Protein AF-A0A679FZI2-F1 (afdb_monomer_lite)

Secondary structure (DSSP, 8-state):
-HHHHHHHTT--HHHHHHHHHS-TTHHHHHHHHHHHHHTT--SSSEEEETTTEEEESS--HHHHHHHHHHHHHHHHT-PPPPPS-SS---EETTEE---TT--

Foldseek 3Di:
DVLVVCVVVVHDSVVVVVVVPDCVCVVVVVVVVVVCVVVVNDDDDKDQDPVPDIDHDDDDPVVVVVVVVVSVVVVVPPDDDDDPDDDAWDDDPNDTDHDPVVD

Radius of gyration: 24.44 Å; chains: 1; bounding box: 35×47×67 Å

Structure (mmCIF, N/CA/C/O backbone):
data_AF-A0A679FZI2-F1
#
_entry.id   AF-A0A679FZI2-F1
#
loop_
_atom_site.group_PDB
_atom_site.id
_atom_site.type_symbol
_atom_site.label_atom_id
_atom_site.label_alt_id
_atom_site.label_comp_id
_atom_site.label_asym_id
_atom_site.label_entity_id
_atom_site.label_seq_id
_atom_site.pdbx_PDB_ins_code
_atom_site.Cartn_x
_atom_site.Cartn_y
_atom_site.Cartn_z
_atom_site.occupancy
_atom_site.B_iso_or_equiv
_atom_site.auth_seq_id
_atom_site.auth_comp_id
_atom_site.auth_asym_id
_atom_site.auth_atom_id
_atom_site.pdbx_PDB_model_num
ATOM 1 N N . MET A 1 1 ? 4.534 -4.090 -22.678 1.00 83.19 1 MET A N 1
ATOM 2 C CA . MET A 1 1 ? 3.694 -4.521 -21.536 1.00 83.19 1 MET A CA 1
ATOM 3 C C . MET A 1 1 ? 3.716 -3.515 -20.386 1.00 83.19 1 MET A C 1
ATOM 5 O O . MET A 1 1 ? 2.668 -2.958 -20.118 1.00 83.19 1 MET A O 1
ATOM 9 N N . LEU A 1 2 ? 4.848 -3.226 -19.719 1.00 96.69 2 LEU A N 1
ATOM 10 C CA . LEU A 1 2 ? 4.863 -2.224 -18.627 1.00 96.69 2 LEU A CA 1
ATOM 11 C C . LEU A 1 2 ? 4.706 -0.777 -19.120 1.00 96.69 2 LEU A C 1
ATOM 13 O O . LEU A 1 2 ? 3.933 -0.025 -18.538 1.00 96.69 2 LEU A O 1
ATOM 17 N N . LEU A 1 3 ? 5.375 -0.411 -20.218 1.00 97.56 3 LEU A N 1
ATOM 18 C CA . LEU A 1 3 ? 5.237 0.920 -20.829 1.00 97.56 3 LEU A CA 1
ATOM 19 C C . LEU A 1 3 ? 3.792 1.217 -21.255 1.00 97.56 3 LEU A C 1
ATOM 21 O O . LEU A 1 3 ? 3.297 2.314 -21.034 1.00 97.56 3 LEU A O 1
ATOM 25 N N . ASP A 1 4 ? 3.095 0.218 -21.795 1.00 97.88 4 ASP A N 1
ATOM 26 C CA . ASP A 1 4 ? 1.718 0.381 -22.274 1.00 97.88 4 ASP A CA 1
ATOM 27 C C . ASP A 1 4 ? 0.733 0.560 -21.100 1.00 97.88 4 ASP A C 1
ATOM 29 O O . ASP A 1 4 ? -0.223 1.326 -21.192 1.00 97.88 4 ASP A O 1
ATOM 33 N N . ILE A 1 5 ? 0.991 -0.097 -19.959 1.00 98.00 5 ILE A N 1
ATOM 34 C CA . ILE A 1 5 ? 0.235 0.118 -18.713 1.00 98.00 5 ILE A CA 1
ATOM 35 C C . ILE A 1 5 ? 0.507 1.520 -18.152 1.00 98.00 5 ILE A C 1
ATOM 37 O O . ILE A 1 5 ? -0.424 2.190 -17.708 1.00 98.00 5 ILE A O 1
ATOM 41 N N . ALA A 1 6 ? 1.763 1.974 -18.181 1.00 97.50 6 ALA A N 1
ATOM 42 C CA . ALA A 1 6 ? 2.140 3.301 -17.704 1.00 97.50 6 ALA A CA 1
ATOM 43 C C . ALA A 1 6 ? 1.465 4.414 -18.525 1.00 97.50 6 ALA A C 1
ATOM 45 O O . ALA A 1 6 ? 0.889 5.337 -17.951 1.00 97.50 6 ALA A O 1
ATOM 46 N N . GLU A 1 7 ? 1.435 4.284 -19.852 1.00 97.50 7 GLU A N 1
ATOM 47 C CA . GLU A 1 7 ? 0.696 5.200 -20.730 1.00 97.50 7 GLU A CA 1
ATOM 48 C C . GLU A 1 7 ? -0.812 5.181 -20.468 1.00 97.50 7 GLU A C 1
ATOM 50 O O . GLU A 1 7 ? -1.440 6.239 -20.403 1.00 97.50 7 GLU A O 1
ATOM 55 N N . ALA A 1 8 ? -1.407 4.000 -20.259 1.00 98.19 8 ALA A N 1
ATOM 56 C CA . ALA A 1 8 ? -2.820 3.887 -19.891 1.00 98.19 8 ALA A CA 1
ATOM 57 C C . ALA A 1 8 ? -3.125 4.575 -18.544 1.00 98.19 8 ALA A C 1
ATOM 59 O O . ALA A 1 8 ? -4.205 5.143 -18.364 1.00 98.19 8 ALA A O 1
ATOM 60 N N . ALA A 1 9 ? -2.154 4.585 -17.624 1.00 97.69 9 ALA A N 1
ATOM 61 C CA . ALA A 1 9 ? -2.185 5.337 -16.370 1.00 97.69 9 ALA A CA 1
ATOM 62 C C . ALA A 1 9 ? -1.812 6.830 -16.523 1.00 97.69 9 ALA A C 1
ATOM 64 O O . ALA A 1 9 ? -1.787 7.552 -15.527 1.00 97.69 9 ALA A O 1
ATOM 65 N N . ARG A 1 10 ? -1.591 7.312 -17.758 1.00 98.00 10 ARG A N 1
ATOM 66 C CA . ARG A 1 10 ? -1.225 8.696 -18.126 1.00 98.00 10 ARG A CA 1
ATOM 67 C C . ARG A 1 10 ? 0.163 9.148 -17.656 1.00 98.00 10 ARG A C 1
ATOM 69 O O . ARG A 1 10 ? 0.366 10.335 -17.406 1.00 98.00 10 ARG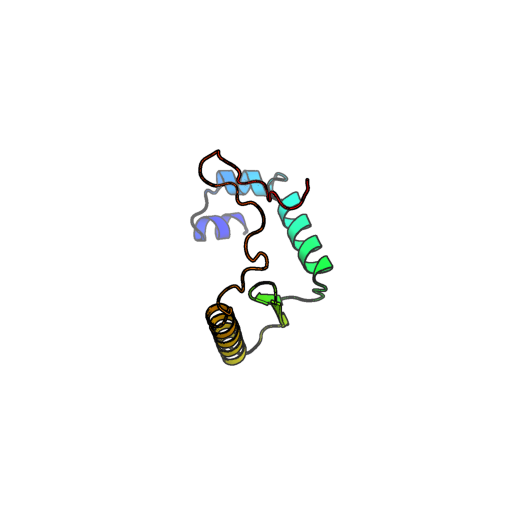 A O 1
ATOM 76 N N . LEU A 1 11 ? 1.109 8.221 -17.545 1.00 98.00 11 LEU A N 1
ATOM 77 C CA . LEU A 1 11 ? 2.521 8.525 -17.305 1.00 98.00 11 LEU A CA 1
ATOM 78 C C . LEU A 1 11 ? 3.261 8.763 -18.632 1.00 98.00 11 LEU A C 1
ATOM 80 O O . LEU A 1 11 ? 2.868 8.228 -19.670 1.00 98.00 11 LEU A O 1
ATOM 84 N N . ASP A 1 12 ? 4.341 9.549 -18.600 1.00 98.12 12 ASP A N 1
ATOM 85 C CA . ASP A 1 12 ? 5.190 9.776 -19.775 1.00 98.12 12 ASP A CA 1
ATOM 86 C C . ASP A 1 12 ? 5.963 8.502 -20.153 1.00 98.12 12 ASP A C 1
ATOM 88 O O . ASP A 1 12 ? 6.611 7.874 -19.307 1.00 98.12 12 ASP A O 1
ATOM 92 N N . ARG A 1 13 ? 5.904 8.109 -21.433 1.00 97.50 13 ARG A N 1
ATOM 93 C CA . ARG A 1 13 ? 6.521 6.861 -21.908 1.00 97.50 13 ARG A CA 1
ATOM 94 C C . ARG A 1 13 ? 8.043 6.904 -21.818 1.00 97.50 13 ARG A C 1
ATOM 96 O O . ARG A 1 13 ? 8.643 5.921 -21.393 1.00 97.50 13 ARG A O 1
ATOM 103 N N . SER A 1 14 ? 8.648 8.022 -22.214 1.00 97.38 14 SER A N 1
ATOM 104 C CA . SER A 1 14 ? 10.103 8.181 -22.282 1.00 97.38 14 SER A CA 1
ATOM 105 C C . SER A 1 14 ? 10.719 8.185 -20.883 1.00 97.38 14 SER A C 1
ATOM 107 O O . SER A 1 14 ? 11.685 7.470 -20.620 1.00 97.38 14 SER A O 1
ATOM 109 N N . GLU A 1 15 ? 10.112 8.913 -19.940 1.00 97.75 15 GLU A N 1
ATOM 110 C CA . GLU A 1 15 ? 10.531 8.893 -18.538 1.00 97.75 15 GLU A CA 1
ATOM 111 C C . GLU A 1 15 ? 10.345 7.499 -17.929 1.00 97.75 15 GLU A C 1
ATOM 113 O O . GLU A 1 15 ? 11.247 7.002 -17.252 1.00 97.75 15 GLU A O 1
ATOM 118 N N . THR A 1 16 ? 9.218 6.833 -18.201 1.00 97.81 16 THR A N 1
ATOM 119 C CA . THR A 1 16 ? 8.984 5.466 -17.715 1.00 97.81 16 THR A CA 1
ATOM 120 C C . THR A 1 16 ? 10.034 4.499 -18.264 1.00 97.81 16 THR A C 1
ATOM 122 O O . THR A 1 16 ? 10.572 3.690 -17.512 1.00 97.81 16 THR A O 1
ATOM 125 N N . GLU A 1 17 ? 10.369 4.585 -19.551 1.00 97.62 17 GLU A N 1
ATOM 126 C CA . GLU A 1 17 ? 11.410 3.765 -20.176 1.00 97.62 17 GLU A CA 1
ATOM 127 C C . GLU A 1 17 ? 12.778 4.006 -19.527 1.00 97.62 17 GLU A C 1
ATOM 129 O O . GLU A 1 17 ? 13.453 3.050 -19.139 1.00 97.62 17 GLU A O 1
ATOM 134 N N . ALA A 1 18 ? 13.146 5.267 -19.294 1.00 97.81 18 ALA A N 1
ATOM 135 C CA . ALA A 1 18 ? 14.379 5.616 -18.595 1.00 97.81 18 ALA A CA 1
ATOM 136 C C . ALA A 1 18 ? 14.421 5.069 -17.155 1.00 97.81 18 ALA A C 1
ATOM 138 O O . ALA A 1 18 ? 15.467 4.604 -16.701 1.00 97.81 18 ALA A O 1
ATOM 139 N N . VAL A 1 19 ? 13.293 5.090 -16.438 1.00 97.69 19 VAL A N 1
ATOM 140 C CA . VAL A 1 19 ? 13.175 4.506 -15.093 1.00 97.69 19 VAL A CA 1
ATOM 141 C C . VAL A 1 19 ? 13.331 2.987 -15.138 1.00 97.69 19 VAL A C 1
ATOM 143 O O . VAL A 1 19 ? 14.104 2.444 -14.353 1.00 97.69 19 VAL A O 1
ATOM 146 N N . LEU A 1 20 ? 12.648 2.306 -16.064 1.00 96.62 20 LEU A N 1
ATOM 147 C CA . LEU A 1 20 ? 12.681 0.845 -16.197 1.00 96.62 20 LEU A CA 1
ATOM 148 C C . LEU A 1 20 ? 14.062 0.311 -16.604 1.00 96.62 20 LEU A C 1
ATOM 150 O O . LEU A 1 20 ? 14.431 -0.789 -16.198 1.00 96.62 20 LEU A O 1
ATOM 154 N N . HIS A 1 21 ? 14.819 1.075 -17.394 1.00 97.06 21 HIS A N 1
ATOM 155 C CA . HIS A 1 21 ? 16.199 0.741 -17.759 1.00 97.06 21 HIS A CA 1
ATOM 156 C C . HIS A 1 21 ? 17.242 1.220 -16.741 1.00 97.06 21 HIS A C 1
ATOM 158 O O . HIS A 1 21 ? 18.410 0.840 -16.832 1.00 97.06 21 HIS A O 1
ATOM 164 N N . GLY A 1 22 ? 16.836 2.056 -15.786 1.00 96.88 22 GLY A N 1
ATOM 165 C CA . GLY A 1 22 ? 17.688 2.588 -14.736 1.00 96.88 22 GLY A CA 1
ATOM 166 C C . GLY A 1 22 ? 17.470 1.912 -13.384 1.00 96.88 22 GLY A C 1
ATOM 167 O O . GLY A 1 22 ? 16.891 0.837 -13.260 1.00 96.88 22 GLY A O 1
ATOM 168 N N . SER A 1 23 ? 17.952 2.581 -12.338 1.00 97.38 23 SER A N 1
ATOM 169 C CA . SER A 1 23 ? 17.779 2.176 -10.936 1.00 97.38 23 SER A CA 1
ATOM 170 C C . SER A 1 23 ? 16.994 3.204 -10.118 1.00 97.38 23 SER A C 1
ATOM 172 O O . SER A 1 23 ? 17.008 3.178 -8.883 1.00 97.38 23 SER A O 1
ATOM 174 N N . ARG A 1 24 ? 16.341 4.157 -10.794 1.00 96.12 24 ARG A N 1
ATOM 175 C CA . ARG A 1 24 ? 15.483 5.147 -10.140 1.00 96.12 24 ARG A CA 1
ATOM 176 C C . ARG A 1 24 ? 14.332 4.377 -9.482 1.00 96.12 24 ARG A C 1
ATOM 178 O O . ARG A 1 24 ? 13.678 3.588 -10.148 1.00 96.12 24 ARG A O 1
ATOM 185 N N . TYR A 1 25 ? 14.138 4.583 -8.178 1.00 98.06 25 TYR A N 1
ATOM 186 C CA . TYR A 1 25 ? 13.207 3.862 -7.286 1.00 98.06 25 TYR A CA 1
ATOM 187 C C . TYR A 1 25 ? 13.665 2.506 -6.721 1.00 98.06 25 TYR A C 1
ATOM 189 O O . TYR A 1 25 ? 13.017 2.013 -5.801 1.00 98.06 25 TYR A O 1
ATOM 197 N N . THR A 1 26 ? 14.802 1.938 -7.143 1.00 98.19 26 THR A N 1
ATOM 198 C CA . THR A 1 26 ? 15.275 0.642 -6.609 1.00 98.19 26 THR A CA 1
ATOM 199 C C . THR A 1 26 ? 15.438 0.656 -5.088 1.00 98.19 26 THR A C 1
ATOM 201 O O . THR A 1 26 ? 14.961 -0.249 -4.409 1.00 98.19 26 THR A O 1
ATOM 204 N N . GLU A 1 27 ? 16.087 1.683 -4.536 1.00 98.38 27 GLU A N 1
ATOM 205 C CA . GLU A 1 27 ? 16.292 1.797 -3.086 1.00 98.38 27 GLU A CA 1
ATOM 206 C C . GLU A 1 27 ? 14.972 2.000 -2.332 1.00 98.38 27 GLU A C 1
ATOM 208 O O . GLU A 1 27 ? 14.776 1.418 -1.270 1.00 98.38 27 GLU A O 1
ATOM 213 N N . GLN A 1 28 ? 14.038 2.762 -2.904 1.00 98.50 28 GLN A N 1
ATOM 214 C CA . GLN A 1 28 ? 12.733 3.005 -2.288 1.00 98.50 28 GLN A CA 1
ATOM 215 C C . GLN A 1 28 ? 11.934 1.704 -2.158 1.00 98.50 28 GLN A C 1
ATOM 217 O O . GLN A 1 28 ? 11.481 1.383 -1.066 1.00 98.50 28 GLN A O 1
ATOM 222 N N . VAL A 1 29 ? 11.884 0.889 -3.220 1.00 98.19 29 VAL A N 1
ATOM 223 C CA . VAL A 1 29 ? 11.232 -0.432 -3.179 1.00 98.19 29 VAL A CA 1
ATOM 224 C C . VAL A 1 29 ? 11.872 -1.342 -2.121 1.00 98.19 29 VAL A C 1
ATOM 226 O O . VAL A 1 29 ? 11.166 -2.014 -1.373 1.00 98.19 29 VAL A O 1
ATOM 229 N N . ARG A 1 30 ? 13.207 -1.342 -2.001 1.00 98.38 30 ARG A N 1
ATOM 230 C CA . ARG A 1 30 ? 13.921 -2.138 -0.981 1.00 98.38 30 ARG A CA 1
ATOM 231 C C . ARG A 1 30 ? 13.657 -1.640 0.441 1.00 98.38 30 ARG A C 1
ATOM 233 O O . ARG A 1 30 ? 13.572 -2.451 1.364 1.00 98.38 30 ARG A O 1
ATOM 240 N N . ASN A 1 31 ? 13.516 -0.330 0.626 1.00 98.31 31 ASN A N 1
ATOM 241 C CA . ASN A 1 31 ? 13.188 0.263 1.919 1.00 98.31 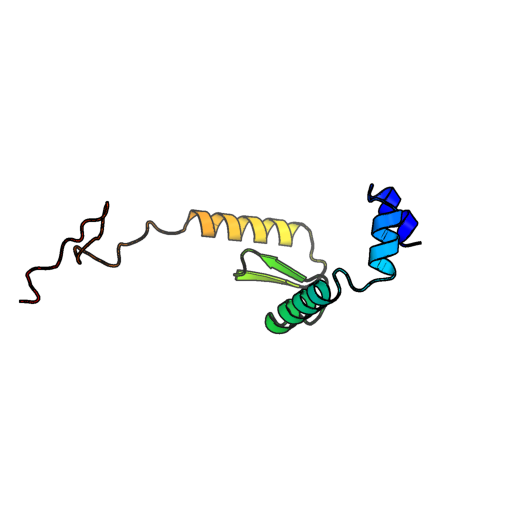31 ASN A CA 1
ATOM 242 C C . ASN A 1 31 ? 11.763 -0.095 2.361 1.00 98.31 31 ASN A C 1
ATOM 244 O O . ASN A 1 31 ? 11.585 -0.453 3.528 1.00 98.31 31 ASN A O 1
ATOM 248 N N . ASP A 1 32 ? 10.798 -0.096 1.439 1.00 97.50 32 ASP A N 1
ATOM 249 C CA . ASP A 1 32 ? 9.416 -0.516 1.704 1.00 97.50 32 ASP A CA 1
ATOM 250 C C . ASP A 1 32 ? 9.345 -2.006 2.091 1.00 97.50 32 ASP A C 1
ATOM 252 O O . ASP A 1 32 ? 8.704 -2.374 3.079 1.00 97.50 32 ASP A O 1
ATOM 256 N N . GLU A 1 33 ? 10.069 -2.878 1.377 1.00 97.56 33 GLU A N 1
ATOM 257 C CA . GLU A 1 33 ? 10.194 -4.306 1.716 1.00 97.56 33 GLU A CA 1
ATOM 258 C C . GLU A 1 33 ? 10.802 -4.511 3.115 1.00 97.56 33 GLU A C 1
ATOM 260 O O . GLU A 1 33 ? 10.316 -5.322 3.911 1.00 97.56 33 GLU A O 1
ATOM 265 N N . ALA A 1 34 ? 11.855 -3.754 3.441 1.00 97.50 34 ALA A N 1
ATOM 266 C CA . ALA A 1 34 ? 12.507 -3.818 4.743 1.00 97.50 34 ALA A CA 1
ATOM 267 C C . ALA A 1 34 ? 11.605 -3.287 5.870 1.00 97.50 34 ALA A C 1
ATOM 269 O O . ALA A 1 34 ? 11.636 -3.819 6.981 1.00 97.50 34 ALA A O 1
ATOM 270 N N . GLU A 1 35 ? 10.799 -2.254 5.614 1.00 95.62 35 GLU A N 1
ATOM 271 C CA . GLU A 1 35 ? 9.799 -1.763 6.564 1.00 95.62 35 GLU A CA 1
ATOM 272 C C . GLU A 1 35 ? 8.724 -2.813 6.835 1.00 95.62 35 GLU A C 1
ATOM 274 O O . GLU A 1 35 ? 8.468 -3.128 7.999 1.00 95.62 35 GLU A O 1
ATOM 279 N N . ALA A 1 36 ? 8.172 -3.426 5.788 1.00 95.12 36 ALA A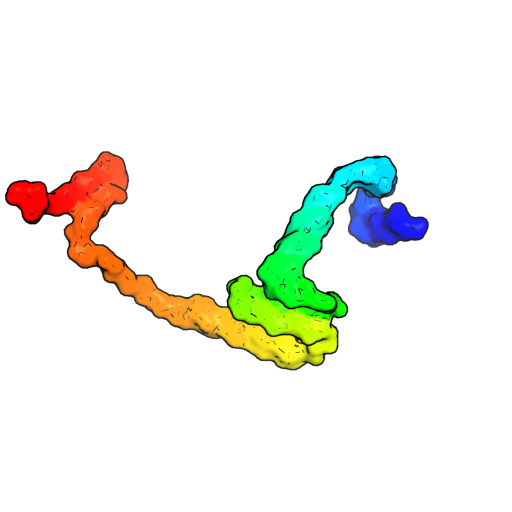 N 1
ATOM 280 C CA . ALA A 1 36 ? 7.210 -4.514 5.927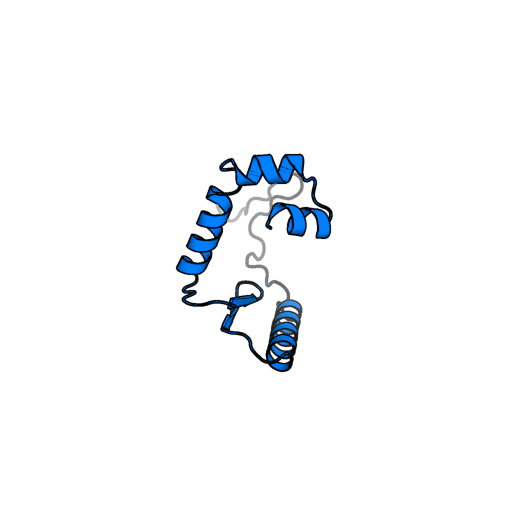 1.00 95.12 36 ALA A CA 1
ATOM 281 C C . ALA A 1 36 ? 7.788 -5.676 6.758 1.00 95.12 36 ALA A C 1
ATOM 283 O O . ALA A 1 36 ? 7.129 -6.176 7.674 1.00 95.12 36 ALA A O 1
ATOM 284 N N . ALA A 1 37 ? 9.047 -6.057 6.518 1.00 95.06 37 ALA A N 1
ATOM 285 C CA . ALA A 1 37 ? 9.725 -7.089 7.300 1.00 95.06 37 ALA A CA 1
ATOM 286 C C . ALA A 1 37 ? 9.891 -6.698 8.782 1.00 95.06 37 ALA A C 1
ATOM 288 O O . ALA A 1 37 ? 9.621 -7.518 9.662 1.00 95.06 37 ALA A O 1
ATOM 289 N N . ARG A 1 38 ? 10.273 -5.445 9.081 1.00 94.25 38 ARG A N 1
ATOM 290 C CA . ARG A 1 38 ? 10.375 -4.930 10.464 1.00 94.25 38 ARG A CA 1
ATOM 291 C C . ARG A 1 38 ? 9.031 -4.930 11.191 1.00 94.25 38 ARG A C 1
ATOM 293 O O . ARG A 1 38 ? 8.995 -5.165 12.394 1.00 94.25 38 ARG A O 1
ATOM 300 N N . LEU A 1 39 ? 7.938 -4.705 10.464 1.00 92.19 39 LEU A N 1
ATOM 301 C CA . LEU A 1 39 ? 6.568 -4.789 10.977 1.00 92.19 39 LEU A CA 1
ATOM 302 C C . LEU A 1 39 ? 6.055 -6.236 11.117 1.00 92.19 39 LEU A C 1
ATOM 304 O O . LEU A 1 39 ? 4.934 -6.448 11.576 1.00 92.19 39 LEU A O 1
ATOM 308 N N . GLY A 1 40 ? 6.856 -7.241 10.745 1.00 92.88 40 GLY A N 1
ATOM 309 C CA . GLY A 1 40 ? 6.499 -8.657 10.853 1.00 92.88 40 GLY A CA 1
ATOM 310 C C . GLY A 1 40 ? 5.577 -9.166 9.741 1.00 92.88 40 GLY A C 1
ATOM 311 O O . GLY A 1 40 ? 4.969 -10.233 9.886 1.00 92.88 40 GLY A O 1
ATOM 312 N N . VAL A 1 41 ? 5.462 -8.432 8.630 1.00 94.81 41 VAL A N 1
ATOM 313 C CA . VAL A 1 41 ? 4.657 -8.829 7.469 1.00 94.81 41 VAL A CA 1
ATOM 314 C C . VAL A 1 41 ? 5.296 -10.042 6.792 1.00 94.81 41 VAL A C 1
ATOM 316 O O . VAL A 1 41 ? 6.460 -10.016 6.402 1.00 94.81 41 VAL A O 1
ATOM 319 N N . ARG A 1 42 ? 4.522 -11.124 6.646 1.00 92.88 42 ARG A N 1
ATOM 320 C CA . ARG A 1 42 ? 4.963 -12.393 6.027 1.00 92.88 42 ARG A CA 1
ATOM 321 C C . ARG A 1 42 ? 4.204 -12.760 4.751 1.00 92.88 42 ARG A C 1
ATOM 323 O O . ARG A 1 42 ? 4.494 -13.781 4.138 1.00 92.88 42 ARG A O 1
ATOM 330 N N . GLY A 1 43 ? 3.223 -11.954 4.363 1.00 92.62 43 GLY A N 1
ATOM 331 C CA . GLY A 1 43 ? 2.385 -12.193 3.197 1.00 92.62 43 GLY A CA 1
ATOM 332 C C . GLY A 1 43 ? 1.565 -10.958 2.853 1.00 92.62 43 GLY A C 1
ATOM 333 O O . GLY A 1 43 ? 1.320 -10.115 3.714 1.00 92.62 43 GLY A O 1
ATOM 334 N N . VAL A 1 44 ? 1.164 -10.864 1.588 1.00 96.00 44 VAL A N 1
ATOM 335 C CA . VAL A 1 44 ? 0.395 -9.745 1.030 1.00 96.00 44 VAL A CA 1
ATOM 336 C C . VAL A 1 44 ? -0.952 -10.240 0.478 1.00 96.00 44 VAL A C 1
ATOM 338 O O . VAL A 1 44 ? -1.035 -11.397 0.059 1.00 96.00 44 VAL A O 1
ATOM 341 N N . PRO A 1 45 ? -2.007 -9.400 0.458 1.00 95.44 45 PRO A N 1
ATOM 342 C CA . PRO A 1 45 ? -2.029 -8.003 0.902 1.00 95.44 45 PRO A CA 1
ATOM 343 C C . PRO A 1 45 ? -2.023 -7.867 2.434 1.00 95.44 45 PRO A C 1
ATOM 345 O O . PRO A 1 45 ? -2.563 -8.712 3.145 1.00 95.44 45 PRO A O 1
ATOM 348 N N . PHE A 1 46 ? -1.401 -6.799 2.932 1.00 96.31 46 PHE A N 1
ATOM 349 C CA . PHE A 1 46 ? -1.315 -6.468 4.354 1.00 96.31 46 PHE A CA 1
ATOM 350 C C . PHE A 1 46 ? -1.534 -4.969 4.525 1.00 96.31 46 PHE A C 1
ATOM 352 O O . PHE A 1 46 ? -0.942 -4.172 3.800 1.00 96.31 46 PHE A O 1
ATOM 359 N N . PHE A 1 47 ? -2.382 -4.585 5.472 1.00 96.12 47 PHE A N 1
ATOM 360 C CA . PHE A 1 47 ? -2.775 -3.198 5.689 1.00 96.12 47 PHE A CA 1
ATOM 361 C C . PHE A 1 47 ? -2.435 -2.799 7.116 1.00 96.12 47 PHE A C 1
ATOM 363 O O . PHE A 1 47 ? -2.771 -3.525 8.047 1.00 96.12 47 PHE A O 1
ATOM 370 N N . VAL A 1 48 ? -1.805 -1.640 7.286 1.00 94.50 48 VAL A N 1
ATOM 371 C CA . VAL A 1 48 ? -1.512 -1.045 8.593 1.00 94.50 48 VAL A CA 1
ATOM 372 C C . VAL A 1 48 ? -2.334 0.228 8.730 1.00 94.50 48 VAL A C 1
ATOM 374 O O . VAL A 1 48 ? -2.244 1.114 7.885 1.00 94.50 48 VAL A O 1
ATOM 377 N N . LEU A 1 49 ? -3.131 0.326 9.791 1.00 95.00 49 LEU A N 1
ATOM 378 C CA . LEU A 1 49 ? -3.994 1.472 10.068 1.00 95.00 49 LEU A CA 1
ATOM 379 C C . LEU A 1 49 ? -3.432 2.249 11.258 1.00 95.00 49 LEU A C 1
ATOM 381 O O . LEU A 1 49 ? -3.264 1.699 12.350 1.00 95.00 49 LEU A O 1
ATOM 385 N N . ASN A 1 50 ? -3.098 3.516 11.009 1.00 92.31 50 ASN A N 1
ATOM 386 C CA . ASN A 1 50 ? -2.520 4.456 11.974 1.00 92.31 50 ASN A CA 1
ATOM 387 C C . ASN A 1 50 ? -1.340 3.896 12.799 1.00 92.31 50 ASN A C 1
ATOM 389 O O . ASN A 1 50 ? -1.214 4.161 13.989 1.00 92.31 50 ASN A O 1
ATOM 393 N N . ARG A 1 51 ? -0.505 3.034 12.194 1.00 90.31 51 ARG A N 1
ATOM 394 C CA . ARG A 1 51 ? 0.602 2.321 12.872 1.00 90.31 51 ARG A CA 1
ATOM 395 C C . ARG A 1 51 ? 0.195 1.562 14.153 1.00 90.31 51 ARG A C 1
ATOM 397 O O . ARG A 1 51 ? 1.063 1.200 14.942 1.00 90.31 51 ARG A O 1
ATOM 404 N N . LYS A 1 52 ? -1.101 1.294 14.345 1.00 89.56 52 LYS A N 1
ATOM 405 C CA . LYS A 1 52 ? -1.673 0.692 15.559 1.00 89.56 52 LYS A CA 1
ATOM 406 C C . LYS A 1 52 ? -2.350 -0.644 15.274 1.00 89.56 52 LYS A C 1
ATOM 408 O O . LYS A 1 52 ? -2.168 -1.593 16.030 1.00 89.56 52 LYS A O 1
ATOM 413 N N . TYR A 1 53 ? -3.089 -0.734 14.170 1.00 91.62 53 TYR A N 1
ATOM 414 C CA . TYR A 1 53 ? -3.803 -1.949 13.779 1.00 91.62 53 TYR A CA 1
ATOM 415 C C . TYR A 1 53 ? -3.269 -2.523 12.477 1.00 91.62 53 TYR A C 1
ATOM 417 O O . TYR A 1 53 ? -2.767 -1.793 11.623 1.00 91.62 53 TYR A O 1
ATOM 425 N N . ALA A 1 54 ? -3.428 -3.834 12.313 1.00 93.19 54 ALA A N 1
ATOM 426 C CA . ALA A 1 54 ? -3.054 -4.545 11.104 1.00 93.19 54 ALA A CA 1
ATOM 427 C C . ALA A 1 54 ? -4.186 -5.456 10.616 1.00 93.19 54 ALA A C 1
ATOM 429 O O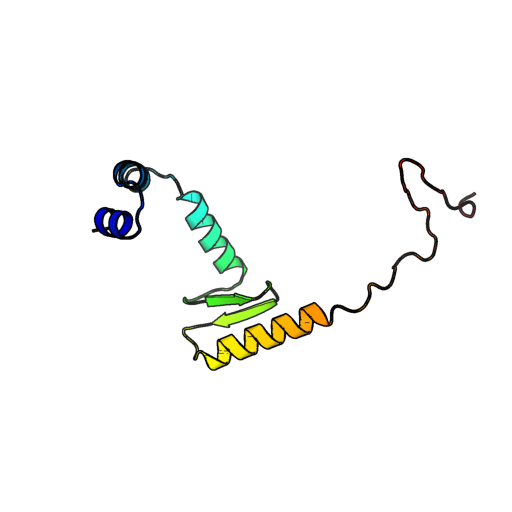 . ALA A 1 54 ? -4.829 -6.142 11.410 1.00 93.19 54 ALA A O 1
ATOM 430 N N . ILE A 1 55 ? -4.389 -5.495 9.299 1.00 94.81 55 ILE A N 1
ATOM 431 C CA . ILE A 1 55 ? -5.296 -6.422 8.619 1.00 94.81 55 ILE A CA 1
ATOM 432 C C . ILE A 1 55 ? -4.461 -7.258 7.651 1.00 94.81 55 ILE A C 1
ATOM 434 O O . ILE A 1 55 ? -3.844 -6.722 6.732 1.00 94.81 55 ILE A O 1
ATOM 438 N N . SER A 1 56 ? -4.444 -8.575 7.861 1.00 94.19 56 SER A N 1
ATOM 439 C CA . SER A 1 56 ? -3.706 -9.518 7.017 1.00 94.19 56 SER A CA 1
ATOM 440 C C . SER A 1 56 ? -4.644 -10.251 6.058 1.00 94.19 56 SER A C 1
ATOM 442 O O . SER A 1 56 ? -5.651 -10.832 6.480 1.00 94.19 56 SER A O 1
ATOM 444 N N . GLY A 1 57 ? -4.290 -10.245 4.774 1.00 93.88 57 GLY A N 1
ATOM 445 C CA . GLY A 1 57 ? -5.026 -10.897 3.699 1.00 93.88 57 GLY A CA 1
ATOM 446 C C . GLY A 1 57 ? -6.160 -10.054 3.114 1.00 93.88 57 GLY A C 1
ATOM 447 O O . GLY A 1 57 ? -6.509 -8.978 3.602 1.00 93.88 57 GLY A O 1
ATOM 448 N N . ALA A 1 58 ? -6.745 -10.568 2.032 1.00 94.81 58 ALA A N 1
ATOM 449 C CA . ALA A 1 58 ? -7.887 -9.961 1.355 1.00 94.81 58 ALA A CA 1
ATOM 450 C C . ALA A 1 58 ? -9.175 -10.196 2.164 1.00 94.81 58 ALA A C 1
ATOM 452 O O . ALA A 1 58 ? -9.955 -11.102 1.879 1.00 94.81 58 ALA A O 1
ATOM 453 N N . GLN A 1 59 ? -9.356 -9.409 3.223 1.00 96.69 59 GLN A N 1
ATOM 454 C CA . GLN A 1 59 ? -10.519 -9.505 4.100 1.00 96.69 59 GLN A CA 1
ATOM 455 C C . GLN A 1 59 ? -11.792 -8.931 3.448 1.00 96.69 59 GLN A C 1
ATOM 457 O O . GLN A 1 59 ? -11.709 -8.111 2.530 1.00 96.69 59 GLN A O 1
ATOM 462 N N . PRO A 1 60 ? -12.989 -9.313 3.930 1.00 97.50 60 PRO A N 1
ATOM 463 C CA . PRO A 1 60 ? -14.241 -8.696 3.502 1.00 97.50 60 PRO A CA 1
ATOM 464 C C . PRO A 1 60 ? -14.284 -7.187 3.780 1.00 97.50 60 PRO A C 1
ATOM 466 O O . PRO A 1 60 ? -13.742 -6.711 4.779 1.00 97.50 60 PRO A O 1
ATOM 469 N N . VAL A 1 61 ? -15.020 -6.440 2.952 1.00 96.88 61 VAL A N 1
ATOM 470 C CA . VAL A 1 61 ? -15.186 -4.976 3.077 1.00 96.88 61 VAL A CA 1
ATOM 471 C C . VAL A 1 61 ? -15.684 -4.560 4.467 1.00 96.88 61 VAL A C 1
ATOM 473 O O . VAL A 1 61 ? -15.243 -3.550 5.009 1.00 96.88 61 VAL A O 1
ATOM 476 N N . ASP A 1 62 ? -16.545 -5.366 5.092 1.00 97.25 62 ASP A N 1
ATOM 477 C CA . ASP A 1 62 ? -17.063 -5.099 6.438 1.00 97.25 62 ASP A CA 1
ATOM 478 C C . A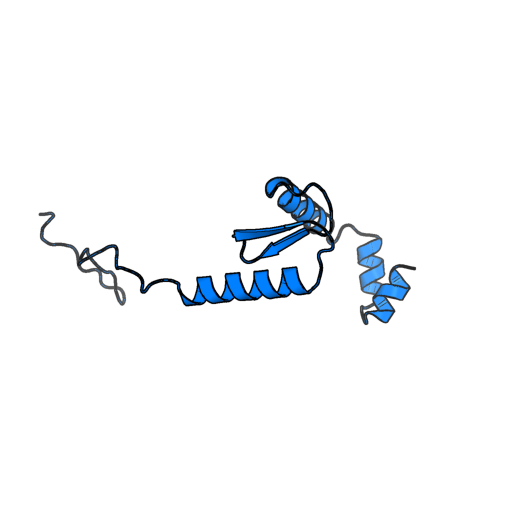SP A 1 62 ? -15.986 -5.111 7.530 1.00 97.25 62 ASP A C 1
ATOM 480 O O . ASP A 1 62 ? -16.172 -4.495 8.579 1.00 97.25 62 ASP A O 1
ATOM 484 N N . VAL A 1 63 ? -14.878 -5.833 7.328 1.00 96.12 63 VAL A N 1
ATOM 485 C CA . VAL A 1 63 ? -13.732 -5.821 8.251 1.00 96.12 63 VAL A CA 1
ATOM 486 C C . VAL A 1 63 ? -12.987 -4.498 8.126 1.00 96.12 63 VAL A C 1
ATOM 488 O O . VAL A 1 63 ? -12.707 -3.862 9.138 1.00 96.12 63 VAL A O 1
ATOM 491 N N . PHE A 1 64 ? -12.736 -4.047 6.894 1.00 96.88 64 PHE A N 1
ATOM 492 C CA . PHE A 1 64 ? -12.097 -2.755 6.640 1.00 96.88 64 PHE A CA 1
ATOM 493 C C . PHE A 1 64 ? -12.919 -1.588 7.179 1.00 96.88 64 PHE A C 1
ATOM 495 O O . PHE A 1 64 ? -12.364 -0.735 7.864 1.00 96.88 64 PHE A O 1
ATOM 502 N N . ARG A 1 65 ? -14.237 -1.571 6.928 1.00 97.19 65 ARG A N 1
ATOM 503 C CA . ARG A 1 65 ? -15.126 -0.515 7.435 1.00 97.19 65 ARG A CA 1
ATOM 504 C C . ARG A 1 65 ? -15.043 -0.402 8.958 1.00 97.19 65 ARG A C 1
ATOM 506 O O . ARG A 1 65 ? -14.742 0.674 9.457 1.00 97.19 65 ARG A O 1
ATOM 513 N N . ARG A 1 66 ? -15.226 -1.518 9.673 1.00 96.00 66 ARG A N 1
ATOM 514 C CA . ARG A 1 66 ? -15.161 -1.538 11.144 1.00 96.00 66 ARG A CA 1
ATOM 515 C C . ARG A 1 66 ? -13.802 -1.089 11.668 1.00 96.00 66 ARG A C 1
ATOM 517 O O . ARG A 1 66 ? -13.743 -0.318 12.612 1.00 96.00 66 ARG A O 1
ATOM 524 N N . ALA A 1 67 ? -12.714 -1.545 11.049 1.00 95.25 67 ALA A N 1
ATOM 525 C CA . ALA A 1 67 ? -11.374 -1.157 11.470 1.00 95.25 67 ALA A CA 1
ATOM 526 C C . ALA A 1 67 ? -11.123 0.351 11.298 1.00 95.25 67 ALA A C 1
ATOM 528 O O . ALA A 1 67 ? -10.522 0.971 12.170 1.00 95.25 67 ALA A O 1
ATOM 529 N N . LEU A 1 68 ? -11.610 0.946 10.204 1.00 95.88 68 LEU A N 1
ATOM 530 C CA . LEU A 1 68 ? -11.530 2.391 9.979 1.00 95.88 68 LEU A CA 1
ATOM 531 C C . LEU A 1 68 ? -12.392 3.175 10.978 1.00 95.88 68 LEU A C 1
ATOM 533 O O . LEU A 1 68 ? -11.907 4.158 11.528 1.00 95.88 68 LEU A O 1
ATOM 537 N N . GLU A 1 69 ? -13.623 2.728 11.245 1.00 96.06 69 GLU A N 1
ATOM 538 C CA . GLU A 1 69 ? -14.517 3.330 12.250 1.00 96.06 69 GLU A CA 1
ATOM 539 C C . GLU A 1 69 ? -13.880 3.305 13.648 1.00 96.06 69 GLU A C 1
ATOM 541 O O . GLU A 1 69 ? -13.801 4.340 14.302 1.00 96.06 69 GLU A O 1
ATOM 546 N N . THR A 1 70 ? -13.326 2.163 14.072 1.00 94.06 70 THR A N 1
ATOM 547 C CA . THR A 1 70 ? -12.638 2.034 15.368 1.00 94.06 70 THR A CA 1
ATOM 548 C C . THR A 1 70 ? -11.437 2.970 15.478 1.00 94.06 70 THR A C 1
ATOM 550 O O . THR A 1 70 ? -11.309 3.682 16.469 1.00 94.06 70 THR A O 1
ATOM 553 N N . VAL A 1 71 ? -10.562 3.000 14.465 1.00 94.50 71 VAL A N 1
ATOM 554 C CA . VAL A 1 71 ? -9.396 3.901 14.467 1.00 94.50 71 VAL A CA 1
ATOM 555 C C . VAL A 1 71 ? -9.842 5.355 14.560 1.00 94.50 71 VAL A C 1
ATOM 557 O O . VAL A 1 71 ? -9.269 6.128 15.318 1.00 94.50 71 VAL A O 1
ATOM 560 N N . TRP A 1 72 ? -10.878 5.723 13.813 1.00 93.62 72 TRP A N 1
ATOM 561 C CA . TRP A 1 72 ? -11.402 7.079 13.804 1.00 93.62 72 TRP A CA 1
ATOM 562 C C . TRP A 1 72 ? -11.973 7.499 15.166 1.00 93.62 72 TRP A C 1
ATOM 564 O O . TRP A 1 72 ? -11.658 8.584 15.652 1.00 93.62 72 TRP A O 1
ATOM 574 N N . GLU A 1 73 ? -12.775 6.644 15.803 1.00 93.44 73 GLU A N 1
ATOM 575 C CA . GLU A 1 73 ? -13.341 6.909 17.131 1.00 93.44 73 GLU A CA 1
ATOM 576 C C . GLU A 1 73 ? -12.257 7.070 18.202 1.00 93.44 73 GLU A C 1
ATOM 578 O O . GLU A 1 73 ? -12.338 7.980 19.026 1.00 93.44 73 GLU A O 1
ATOM 583 N N . GLU A 1 74 ? -11.219 6.233 18.179 1.00 90.94 74 GLU A N 1
ATOM 584 C CA . GLU A 1 74 ? -10.115 6.317 19.139 1.00 90.94 74 GLU A CA 1
ATOM 585 C C . GLU A 1 74 ? -9.296 7.605 18.997 1.00 90.94 74 GLU A C 1
ATOM 587 O O . GLU A 1 74 ? -8.925 8.201 20.007 1.00 90.94 74 GLU A O 1
ATOM 592 N N . GLU A 1 75 ? -9.047 8.066 17.768 1.00 87.06 75 GLU A N 1
ATOM 593 C CA . GLU A 1 75 ? -8.350 9.337 17.530 1.00 87.06 75 GLU A CA 1
ATOM 594 C C . GLU A 1 75 ? -9.178 10.539 18.003 1.00 87.06 75 GLU A C 1
ATOM 596 O O . GLU A 1 75 ? -8.634 11.497 18.551 1.00 87.06 75 GLU A O 1
ATOM 601 N N . GLN A 1 76 ? -10.506 10.489 17.855 1.00 83.44 76 GLN A N 1
ATOM 602 C CA . GLN A 1 76 ? -11.396 11.536 18.373 1.00 83.44 76 GLN A CA 1
ATOM 603 C C . GLN A 1 76 ? -11.491 11.540 19.900 1.00 83.44 76 GLN A C 1
ATOM 605 O O . GLN A 1 76 ? -11.746 12.579 20.508 1.00 83.44 76 GLN A O 1
ATOM 610 N N . GLN A 1 77 ? -11.294 10.380 20.520 1.00 76.81 77 GLN A N 1
ATOM 611 C CA . GLN A 1 77 ? -11.295 10.212 21.968 1.00 76.81 77 GLN A CA 1
ATOM 612 C C . GLN A 1 77 ? -9.932 10.487 22.605 1.00 76.81 77 GLN A C 1
ATOM 614 O O . GLN A 1 77 ? -9.801 10.287 23.816 1.00 76.81 77 GLN A O 1
ATOM 619 N N . ALA A 1 78 ? -8.933 10.955 21.841 1.00 64.19 78 ALA A N 1
ATOM 620 C CA . ALA A 1 78 ? -7.671 11.434 22.388 1.00 64.19 78 ALA A CA 1
ATOM 621 C C . ALA A 1 78 ? -7.965 12.471 23.483 1.00 64.19 78 ALA A C 1
ATOM 623 O O . ALA A 1 78 ? -8.373 13.605 23.225 1.00 64.19 78 ALA A O 1
ATOM 624 N N . LEU A 1 79 ? -7.842 12.004 24.728 1.00 63.16 79 LEU A N 1
ATOM 625 C CA . LEU A 1 79 ? -8.243 12.708 25.938 1.00 63.16 79 LEU A CA 1
ATOM 626 C C . LEU A 1 79 ? -7.609 14.104 25.950 1.00 63.16 79 LEU A C 1
ATOM 628 O O . LEU A 1 79 ? -6.465 14.237 25.504 1.00 63.16 79 LEU A O 1
ATOM 632 N N . PRO A 1 80 ? -8.299 15.133 26.485 1.00 68.56 80 PRO A N 1
ATOM 633 C CA . PRO A 1 80 ? -7.698 16.450 26.631 1.00 68.56 80 PRO A CA 1
ATOM 634 C C . PRO A 1 80 ? -6.343 16.283 27.313 1.00 68.56 80 PRO A C 1
ATOM 636 O O . PRO A 1 80 ? -6.255 15.664 28.380 1.00 68.56 80 PRO A O 1
ATOM 639 N N . LEU A 1 81 ? -5.294 16.766 26.641 1.00 69.06 81 LEU A N 1
ATOM 640 C CA . LEU A 1 81 ? -3.921 16.639 27.108 1.00 69.06 81 LEU A CA 1
ATOM 641 C C . LEU A 1 81 ? -3.868 17.117 28.557 1.00 69.06 81 LEU A C 1
ATOM 643 O O . LEU A 1 81 ? -4.204 18.264 28.854 1.00 69.06 81 LEU A O 1
ATOM 647 N N . ARG A 1 82 ? -3.475 16.225 29.468 1.00 62.69 82 ARG A N 1
ATOM 648 C CA . ARG A 1 82 ? -3.166 16.627 30.836 1.00 62.69 82 ARG A CA 1
ATOM 649 C C . ARG A 1 82 ? -1.770 17.239 30.807 1.00 62.69 82 ARG A C 1
ATOM 651 O O . ARG A 1 82 ? -0.837 16.524 30.432 1.00 62.69 82 ARG A O 1
ATOM 658 N N . PRO A 1 83 ? -1.611 18.530 31.138 1.00 70.56 83 PRO A N 1
ATOM 659 C CA . PRO A 1 83 ? -0.289 19.124 31.211 1.00 70.56 83 PRO A CA 1
ATOM 660 C C . PRO A 1 83 ? 0.552 18.326 32.214 1.00 70.56 83 PRO A C 1
ATOM 662 O O . PRO A 1 83 ? 0.132 18.070 33.337 1.00 70.56 83 PRO A O 1
ATOM 665 N N . LEU A 1 84 ? 1.726 17.877 31.770 1.00 68.06 84 LEU A N 1
ATOM 666 C CA . LEU A 1 84 ? 2.717 17.189 32.607 1.00 68.06 84 LEU A CA 1
ATOM 667 C C . LEU A 1 84 ? 3.527 18.168 33.469 1.00 68.06 84 LEU A C 1
ATOM 669 O O . LEU A 1 84 ? 4.287 17.739 34.332 1.00 68.06 84 LEU A O 1
ATOM 673 N N . ALA A 1 85 ? 3.366 19.470 33.231 1.00 66.31 85 ALA A N 1
ATOM 674 C CA . ALA A 1 85 ? 4.005 20.535 33.978 1.00 66.31 85 ALA A CA 1
ATOM 675 C C . ALA A 1 85 ? 2.937 21.501 34.503 1.00 66.31 85 ALA A C 1
ATOM 677 O O . ALA A 1 85 ? 2.351 22.262 33.734 1.00 66.31 85 ALA A O 1
ATOM 678 N N . ASP A 1 86 ? 2.735 21.491 35.818 1.00 62.69 86 ASP A N 1
ATOM 679 C CA . ASP A 1 86 ? 2.066 22.573 36.534 1.00 62.69 86 ASP A CA 1
ATOM 680 C C . ASP A 1 86 ? 3.137 23.604 36.915 1.00 62.69 86 ASP A C 1
ATOM 682 O O . ASP A 1 86 ? 3.765 23.517 37.966 1.00 62.69 86 ASP A O 1
ATOM 686 N N . GLY A 1 87 ? 3.397 24.562 36.022 1.00 60.16 87 GLY A N 1
ATOM 687 C CA . GLY A 1 87 ? 4.144 25.777 36.373 1.00 60.16 87 GLY A CA 1
ATOM 688 C C . GLY A 1 87 ? 5.675 25.685 36.412 1.00 60.16 87 GLY A C 1
ATOM 689 O O . GLY A 1 87 ? 6.305 26.576 36.970 1.00 60.16 87 GLY A O 1
ATOM 690 N N . GLY A 1 88 ? 6.290 24.674 35.794 1.00 63.19 88 GLY A N 1
ATOM 691 C CA . GLY A 1 88 ? 7.730 24.697 35.513 1.00 63.19 88 GLY A CA 1
ATOM 692 C C . GLY A 1 88 ? 8.050 25.666 34.371 1.00 63.19 88 GLY A C 1
ATOM 693 O O . GLY A 1 88 ? 7.319 25.700 33.382 1.00 63.19 88 GLY A O 1
ATOM 694 N N . GLY A 1 89 ? 9.124 26.445 34.529 1.00 63.72 89 GLY A N 1
ATOM 695 C CA . GLY A 1 89 ? 9.542 27.535 33.645 1.00 63.72 89 GLY A CA 1
ATOM 696 C C . GLY A 1 89 ? 9.204 27.367 32.162 1.00 63.72 89 GLY A C 1
ATOM 697 O O . GLY A 1 89 ? 9.687 26.447 31.501 1.00 63.72 89 GLY A O 1
ATOM 698 N N . ALA A 1 90 ? 8.370 28.266 31.641 1.00 72.00 90 ALA A N 1
ATOM 699 C CA . ALA A 1 90 ? 7.928 28.246 30.255 1.00 72.00 90 ALA A CA 1
ATOM 700 C C . ALA A 1 90 ? 8.701 29.298 29.460 1.00 72.00 90 ALA A C 1
ATOM 702 O O . ALA A 1 90 ? 8.820 30.453 29.873 1.00 72.00 90 ALA A O 1
ATOM 703 N N . CYS A 1 91 ? 9.213 28.894 28.301 1.00 73.56 91 CYS A N 1
ATOM 704 C CA . CYS A 1 91 ? 9.779 29.818 27.332 1.00 73.56 91 CYS A CA 1
ATOM 705 C C . CYS A 1 91 ? 8.702 30.164 26.309 1.00 73.56 91 CYS A C 1
ATOM 707 O O . CYS A 1 91 ? 8.369 29.344 25.453 1.00 73.56 91 CYS A O 1
ATOM 709 N N . THR A 1 92 ? 8.157 31.371 26.401 1.00 75.56 92 THR A N 1
ATOM 710 C CA . THR A 1 92 ? 7.198 31.904 25.429 1.00 75.56 92 THR A CA 1
ATOM 711 C C . THR A 1 92 ? 7.749 33.207 24.870 1.00 75.56 92 THR A C 1
ATOM 713 O O . THR A 1 92 ? 8.241 34.048 25.620 1.00 75.56 92 THR A O 1
ATOM 716 N N . ASP A 1 93 ? 7.690 33.373 23.549 1.00 63.34 93 ASP A N 1
ATOM 717 C CA . ASP A 1 93 ? 8.063 34.610 22.848 1.00 63.34 93 ASP A CA 1
ATOM 718 C C . ASP A 1 93 ? 9.476 35.132 23.167 1.00 63.34 93 ASP A C 1
ATOM 720 O O . ASP A 1 93 ? 9.705 36.322 23.376 1.00 63.34 93 ASP A O 1
ATOM 724 N N . GLY A 1 94 ? 10.452 34.218 23.204 1.00 71.94 94 GLY A N 1
ATOM 725 C CA . GLY A 1 94 ? 11.864 34.557 23.408 1.00 71.94 94 GLY A CA 1
ATOM 726 C C . GLY A 1 94 ? 12.233 34.933 24.845 1.00 71.94 94 GLY A C 1
ATOM 727 O O . GLY A 1 94 ? 13.384 35.292 25.086 1.00 71.94 94 GLY A O 1
ATOM 728 N N . ASN A 1 95 ? 11.303 34.817 25.798 1.00 73.94 95 ASN A N 1
ATOM 729 C CA . ASN A 1 95 ? 11.578 34.975 27.220 1.00 73.94 95 ASN A CA 1
ATOM 730 C C . ASN A 1 95 ? 11.277 33.677 27.975 1.00 73.94 95 ASN A C 1
ATOM 732 O O . ASN A 1 95 ? 10.261 33.033 27.725 1.00 73.94 95 ASN A O 1
ATOM 736 N N . CYS A 1 96 ? 12.149 33.310 28.909 1.00 80.12 96 CYS A N 1
ATOM 737 C CA . CYS A 1 96 ? 11.994 32.117 29.735 1.00 80.12 96 CYS A CA 1
ATOM 738 C C . CYS A 1 96 ? 11.773 32.534 31.186 1.00 80.12 96 CYS A C 1
ATOM 740 O O . CYS A 1 96 ? 12.632 33.193 31.774 1.00 80.12 96 CYS A O 1
ATOM 742 N N . SER A 1 97 ? 10.644 32.137 31.776 1.00 73.00 97 SER A N 1
ATOM 743 C CA . SER A 1 97 ? 10.496 32.191 33.229 1.00 73.00 97 SER A CA 1
ATOM 744 C C . SER A 1 97 ? 11.316 31.053 33.831 1.00 73.00 97 SER A C 1
ATOM 746 O O . SER A 1 97 ? 11.124 29.897 33.477 1.00 73.00 97 SER A O 1
ATOM 748 N N . ILE A 1 98 ? 12.282 31.366 34.691 1.00 70.19 98 ILE A N 1
ATOM 749 C CA . ILE A 1 98 ? 12.971 30.359 35.506 1.00 70.19 98 ILE A CA 1
ATOM 750 C C . ILE A 1 98 ? 12.237 30.224 36.837 1.00 70.19 98 ILE A C 1
ATOM 752 O O . ILE A 1 98 ? 11.729 31.207 37.371 1.00 70.19 98 ILE A O 1
ATOM 756 N N . ASP A 1 99 ? 12.165 29.003 37.350 1.00 64.94 99 ASP A N 1
ATOM 757 C CA . ASP A 1 99 ? 11.568 28.719 38.650 1.00 64.94 99 ASP A CA 1
ATOM 758 C C . ASP A 1 99 ? 12.505 29.221 39.767 1.00 64.94 99 ASP A C 1
ATOM 760 O O . ASP A 1 99 ? 13.632 28.741 39.911 1.00 64.94 99 ASP A O 1
ATOM 764 N N . GLU A 1 100 ? 12.064 30.221 40.539 1.00 61.78 100 GLU A N 1
ATOM 765 C CA . GLU A 1 100 ? 12.848 30.835 41.625 1.00 61.78 100 GLU A CA 1
ATOM 766 C C . GLU A 1 100 ? 13.064 29.900 42.830 1.00 61.78 100 GLU A C 1
ATOM 768 O O . GLU A 1 100 ? 13.836 30.235 43.727 1.00 61.78 100 GLU A O 1
ATOM 773 N N . SER A 1 101 ? 12.432 28.721 42.854 1.00 60.44 101 SER A N 1
ATOM 774 C CA . SER A 1 101 ? 12.623 27.714 43.906 1.00 60.44 101 SER A CA 1
ATOM 775 C C . SER A 1 101 ? 13.927 26.906 43.785 1.00 60.44 101 SER A C 1
ATOM 777 O O . SER A 1 101 ? 14.280 26.174 44.709 1.00 60.44 101 SER A O 1
ATOM 779 N N . VAL A 1 102 ? 14.680 27.066 42.687 1.00 59.62 102 VAL A N 1
ATOM 780 C CA . VAL A 1 102 ? 15.996 26.431 42.455 1.00 59.62 102 VAL A CA 1
ATOM 781 C C . VAL A 1 102 ? 17.147 27.392 42.804 1.00 59.62 102 VAL A C 1
ATOM 783 O O . VAL A 1 102 ? 18.148 27.475 42.088 1.00 59.62 102 VAL A O 1
ATOM 786 N N . ARG A 1 103 ? 17.002 28.161 43.890 1.00 50.81 103 ARG A N 1
ATOM 787 C CA . ARG A 1 103 ? 18.046 29.057 44.404 1.00 50.81 103 ARG A CA 1
ATOM 788 C C . ARG A 1 103 ? 18.481 28.693 45.815 1.00 50.81 103 ARG A C 1
ATOM 790 O O . ARG A 1 103 ? 17.597 28.434 46.657 1.00 50.81 103 ARG A O 1
#

Sequence (103 aa):
MLLDIAEAARLDRSETEAVLHGSRYTEQVRNDEAEAARLGVRGVPFFVLNRKYAISGAQPVDVFRRALETVWEEEQQALPLRPLADGGGACTDGNCSIDESVR

InterPro domains:
  IPR001853 DSBA-like thioredoxin domain [PF01323] (2-68)
  IPR036249 Thioredoxin-like superfamily [SSF52833] (2-76)

Organism: NCBI:txid129338

pLDDT: mean 88.05, std 13.2, range [50.81, 98.5]